Protein AF-A0A378FX93-F1 (afdb_monomer_lite)

Foldseek 3Di:
DEEAECVQVPPDPVSVVVVVVVQVVCVVAAYEYEDQDDDDPDVAWDDPDLRYIYGHPPHDPVNVVVVVVVNVVVVCVVPPDPPPPPPPDDPVRVVVVVCVVVVHDDDPPDDD

pLDDT: mean 70.25, std 14.12, range [38.72, 87.94]

Radius of gyration: 19.19 Å; chains: 1; bounding box: 34×65×36 Å

Organism: Klebsiella pneumoniae (NCBI:txid573)

Secondary structure (DSSP, 8-state):
-EEEETHHHHS-HHHHHHHHHHHHH-TTSPEEEEE---S---SSEEEEETTEEEEETT--HHHHHHHHHHHHHHHHHHSS----------HHHHHHHHHHHTT---------

Structure (mmCIF, N/CA/C/O backbone):
data_AF-A0A378FX93-F1
#
_entry.id   AF-A0A378FX93-F1
#
loop_
_atom_site.group_PDB
_atom_site.id
_atom_site.type_symbol
_atom_site.label_atom_id
_atom_site.label_alt_id
_atom_site.label_comp_id
_atom_site.label_asym_id
_atom_site.label_entity_id
_atom_site.label_seq_id
_atom_site.pdbx_PDB_ins_code
_atom_site.Cartn_x
_atom_site.Cartn_y
_atom_site.Cartn_z
_atom_site.occupancy
_atom_site.B_iso_or_equiv
_atom_site.auth_seq_id
_atom_site.auth_comp_id
_atom_site.auth_asym_id
_atom_site.auth_atom_id
_atom_site.pdbx_PDB_model_num
ATOM 1 N N . MET A 1 1 ? -1.302 6.568 6.774 1.00 75.75 1 MET A N 1
ATOM 2 C CA . MET A 1 1 ? -1.226 5.473 5.783 1.00 75.75 1 MET A CA 1
ATOM 3 C C . MET A 1 1 ? -0.530 6.034 4.559 1.00 75.75 1 MET A C 1
ATOM 5 O O . MET A 1 1 ? -0.767 7.197 4.263 1.00 75.75 1 MET A O 1
ATOM 9 N N . VAL A 1 2 ? 0.340 5.263 3.910 1.00 85.44 2 VAL A N 1
ATOM 10 C CA . VAL A 1 2 ? 1.152 5.717 2.771 1.00 85.44 2 VAL A CA 1
ATOM 11 C C . VAL A 1 2 ? 1.023 4.714 1.630 1.00 85.44 2 VAL A C 1
ATOM 13 O O . VAL A 1 2 ? 1.120 3.508 1.860 1.00 85.44 2 VAL A O 1
ATOM 16 N N . PHE A 1 3 ? 0.812 5.219 0.418 1.00 85.44 3 PHE A N 1
ATOM 17 C CA . PHE A 1 3 ? 0.784 4.429 -0.809 1.00 85.44 3 PHE A CA 1
ATOM 18 C C . PHE A 1 3 ? 2.088 4.630 -1.575 1.00 85.44 3 PHE A C 1
ATOM 20 O O . PHE A 1 3 ? 2.540 5.762 -1.735 1.00 85.44 3 PHE A O 1
ATOM 27 N N . LEU A 1 4 ? 2.682 3.535 -2.032 1.00 85.75 4 LEU A N 1
ATOM 28 C CA . LEU A 1 4 ? 3.941 3.512 -2.762 1.00 85.75 4 LEU A CA 1
ATOM 29 C C . LEU A 1 4 ? 3.732 2.783 -4.086 1.00 85.75 4 LEU A C 1
ATOM 31 O O . LEU A 1 4 ? 3.069 1.746 -4.139 1.00 85.75 4 LEU A O 1
ATOM 35 N N . ASN A 1 5 ? 4.307 3.324 -5.152 1.00 83.31 5 ASN A N 1
ATOM 36 C CA . ASN A 1 5 ? 4.384 2.637 -6.433 1.00 83.31 5 ASN A CA 1
ATOM 37 C C . ASN A 1 5 ? 5.651 1.768 -6.454 1.00 83.31 5 ASN A C 1
ATOM 39 O O . ASN A 1 5 ? 6.641 2.099 -5.800 1.00 83.31 5 ASN A O 1
ATOM 43 N N . GLU A 1 6 ? 5.633 0.668 -7.197 1.00 79.69 6 GLU A N 1
ATOM 44 C CA . GLU A 1 6 ? 6.817 -0.172 -7.393 1.00 79.69 6 GLU A CA 1
ATOM 45 C C . GLU A 1 6 ? 7.994 0.586 -8.000 1.00 79.69 6 GLU A C 1
ATOM 47 O O . GLU A 1 6 ? 9.131 0.295 -7.652 1.00 79.69 6 GLU A O 1
ATOM 52 N N . ASP A 1 7 ? 7.728 1.607 -8.819 1.00 77.06 7 ASP A N 1
ATOM 53 C CA . ASP A 1 7 ? 8.763 2.435 -9.449 1.00 77.06 7 ASP A CA 1
ATOM 54 C C . ASP A 1 7 ? 9.674 3.106 -8.402 1.00 77.06 7 ASP A C 1
ATOM 56 O O . ASP A 1 7 ? 10.847 3.363 -8.660 1.00 77.06 7 ASP A O 1
ATOM 60 N N . CYS A 1 8 ? 9.183 3.299 -7.168 1.00 70.44 8 CYS A N 1
ATOM 61 C CA . CYS A 1 8 ? 9.983 3.784 -6.041 1.00 70.44 8 CYS A CA 1
ATOM 62 C C . CYS A 1 8 ? 11.114 2.821 -5.622 1.00 70.44 8 CYS A C 1
ATOM 64 O O . CYS A 1 8 ? 11.996 3.220 -4.868 1.00 70.44 8 CYS A O 1
ATOM 66 N N . PHE A 1 9 ? 11.088 1.566 -6.080 1.00 70.25 9 PHE A N 1
ATOM 67 C CA . PHE A 1 9 ? 12.061 0.521 -5.752 1.00 70.25 9 PHE A CA 1
ATOM 68 C C . PHE A 1 9 ? 12.928 0.091 -6.941 1.00 70.25 9 PHE A C 1
ATOM 70 O O . PHE A 1 9 ? 13.887 -0.647 -6.736 1.00 70.25 9 PHE A O 1
ATOM 77 N N . VAL A 1 10 ? 12.589 0.505 -8.167 1.00 65.19 10 VAL A N 1
ATOM 78 C CA . VAL A 1 10 ? 13.226 0.006 -9.401 1.00 65.19 10 VAL A CA 1
ATOM 79 C C . VAL A 1 10 ? 14.446 0.836 -9.801 1.00 65.19 10 VAL A C 1
ATOM 81 O O . VAL A 1 10 ? 15.349 0.321 -10.454 1.00 65.19 10 VAL A O 1
ATOM 84 N N . HIS A 1 11 ? 14.486 2.117 -9.433 1.00 62.97 11 HIS A N 1
ATOM 85 C CA . HIS A 1 11 ? 15.446 3.049 -10.024 1.00 62.97 11 HIS A CA 1
ATOM 86 C C . HIS A 1 11 ? 16.791 3.157 -9.301 1.00 62.97 11 HIS A C 1
ATOM 88 O O . HIS A 1 11 ? 17.757 3.559 -9.944 1.00 62.97 11 HIS A O 1
ATOM 94 N N . ASP A 1 12 ? 16.875 2.820 -8.010 1.00 69.06 12 ASP A N 1
ATOM 95 C CA . ASP A 1 12 ? 18.096 3.037 -7.228 1.00 69.06 12 ASP A CA 1
ATOM 96 C C . ASP A 1 12 ? 18.114 2.243 -5.901 1.00 69.06 12 ASP A C 1
ATOM 98 O O . ASP A 1 12 ? 17.122 2.194 -5.161 1.00 69.06 12 ASP A O 1
ATOM 102 N N . ASP A 1 13 ? 19.260 1.631 -5.590 1.00 70.31 13 ASP A N 1
ATOM 103 C CA . ASP A 1 13 ? 19.470 0.834 -4.375 1.00 70.31 13 ASP A CA 1
ATOM 104 C C . ASP A 1 13 ? 19.493 1.705 -3.107 1.00 70.31 13 ASP A C 1
ATOM 106 O O . ASP A 1 13 ? 19.006 1.268 -2.055 1.00 70.31 13 ASP A O 1
ATOM 110 N N . GLU A 1 14 ? 19.975 2.953 -3.189 1.00 75.25 14 GLU A N 1
ATOM 111 C CA . GLU A 1 14 ? 19.947 3.872 -2.042 1.00 75.25 14 GLU A CA 1
ATOM 112 C C . GLU A 1 14 ? 18.513 4.276 -1.694 1.00 75.25 14 GLU A C 1
ATOM 114 O O . GLU A 1 14 ? 18.103 4.227 -0.530 1.00 75.25 14 GLU A O 1
ATOM 119 N N . SER A 1 15 ? 17.707 4.576 -2.712 1.00 75.12 15 SER A N 1
ATOM 120 C CA . SER A 1 15 ? 16.278 4.868 -2.569 1.00 75.12 15 SER A CA 1
ATOM 121 C C . SER A 1 15 ? 15.517 3.714 -1.897 1.00 75.12 15 SER A C 1
ATOM 123 O O . SER A 1 15 ? 14.691 3.937 -1.005 1.00 75.12 15 SER A O 1
ATOM 125 N N . ASN A 1 16 ? 15.849 2.463 -2.230 1.00 78.44 16 ASN A N 1
ATOM 126 C CA . ASN A 1 16 ? 15.295 1.282 -1.561 1.00 78.44 16 ASN A CA 1
ATOM 127 C C . ASN A 1 16 ? 15.718 1.214 -0.080 1.00 78.44 16 ASN A C 1
ATOM 129 O O . ASN A 1 16 ? 14.893 0.925 0.795 1.00 78.44 16 ASN A O 1
ATOM 133 N N . GLY A 1 17 ? 16.983 1.525 0.219 1.00 79.88 17 GLY A N 1
ATOM 134 C CA . GLY A 1 17 ? 17.496 1.642 1.587 1.00 79.88 17 GLY A CA 1
ATOM 135 C C . GLY A 1 17 ? 16.715 2.662 2.419 1.00 79.88 17 GLY A C 1
ATOM 136 O O . GLY A 1 17 ? 16.230 2.337 3.508 1.00 79.88 17 GLY A O 1
ATOM 137 N N . ILE A 1 18 ? 16.502 3.857 1.865 1.00 83.56 18 ILE A N 1
ATOM 138 C CA . ILE A 1 18 ? 15.750 4.946 2.502 1.00 83.56 18 ILE A CA 1
ATOM 139 C C . ILE A 1 18 ? 14.295 4.533 2.748 1.00 83.56 18 ILE A C 1
ATOM 141 O O . ILE A 1 18 ? 13.783 4.697 3.856 1.00 83.56 18 ILE A O 1
ATOM 145 N N . ILE A 1 19 ? 13.618 3.938 1.762 1.00 83.06 19 ILE A N 1
ATOM 146 C CA . ILE A 1 19 ? 12.220 3.513 1.919 1.00 83.06 19 ILE A CA 1
ATOM 147 C C . ILE A 1 19 ? 12.095 2.418 2.983 1.00 83.06 19 ILE A C 1
ATOM 149 O O . ILE A 1 19 ? 11.209 2.487 3.840 1.00 83.06 19 ILE A O 1
ATOM 153 N N . ARG A 1 20 ? 13.001 1.431 3.001 1.00 83.81 20 ARG A N 1
ATOM 154 C CA . ARG A 1 20 ? 13.030 0.411 4.066 1.00 83.81 20 ARG A CA 1
ATOM 155 C C . ARG A 1 20 ? 13.245 1.032 5.439 1.00 83.81 20 ARG A C 1
ATOM 157 O O . ARG A 1 20 ? 12.605 0.602 6.406 1.00 83.81 20 ARG A O 1
ATOM 164 N N . GLN A 1 21 ? 14.116 2.032 5.532 1.00 83.62 21 GLN A N 1
ATOM 165 C CA . GLN A 1 21 ? 14.366 2.759 6.768 1.00 83.62 21 GLN A CA 1
ATOM 166 C C . GLN A 1 21 ? 13.110 3.510 7.223 1.00 83.62 21 GLN A C 1
ATOM 168 O O . GLN A 1 21 ? 12.698 3.344 8.369 1.00 83.62 21 GLN A O 1
ATOM 173 N N . ILE A 1 22 ? 12.429 4.228 6.327 1.00 85.50 22 ILE A N 1
ATOM 174 C CA . ILE A 1 22 ? 11.170 4.933 6.618 1.00 85.50 22 ILE A CA 1
ATOM 175 C C . ILE A 1 22 ? 10.088 3.956 7.098 1.00 85.50 22 ILE A C 1
ATOM 177 O O . ILE A 1 22 ? 9.432 4.218 8.109 1.00 85.50 22 ILE A O 1
ATOM 181 N N . ILE A 1 23 ? 9.925 2.810 6.428 1.00 85.75 23 ILE A N 1
ATOM 182 C CA . ILE A 1 23 ? 8.959 1.773 6.830 1.00 85.75 23 ILE A CA 1
ATOM 183 C C . ILE A 1 23 ? 9.283 1.238 8.230 1.00 85.75 23 ILE A C 1
ATOM 185 O O . ILE A 1 23 ? 8.381 0.988 9.031 1.00 85.75 23 ILE A O 1
ATOM 189 N N . THR A 1 24 ? 10.566 1.062 8.540 1.00 85.25 24 THR A N 1
ATOM 190 C CA . THR A 1 24 ? 11.013 0.519 9.830 1.00 85.25 24 THR A CA 1
ATOM 191 C C . THR A 1 24 ? 10.871 1.541 10.959 1.00 85.25 24 THR A C 1
ATOM 193 O O . THR A 1 24 ? 10.440 1.184 12.052 1.00 85.25 24 THR A O 1
ATOM 196 N N . GLN A 1 25 ? 11.159 2.815 10.692 1.00 87.06 25 GLN A N 1
ATOM 197 C CA . GLN A 1 25 ? 11.030 3.909 11.659 1.00 87.06 25 GLN A CA 1
ATOM 198 C C . GLN A 1 25 ? 9.570 4.271 11.971 1.00 87.06 25 GLN A C 1
ATOM 200 O O . GLN A 1 25 ? 9.298 4.885 12.998 1.00 87.06 25 GLN A O 1
ATOM 205 N N . ASN A 1 26 ? 8.619 3.865 11.121 1.00 84.94 26 ASN A N 1
ATOM 206 C CA . ASN A 1 26 ? 7.200 4.195 11.261 1.00 84.94 26 ASN A CA 1
ATOM 207 C C . ASN A 1 26 ? 6.316 2.940 11.415 1.00 84.94 26 ASN A C 1
ATOM 209 O O . ASN A 1 26 ? 5.477 2.656 10.553 1.00 84.94 26 ASN A O 1
ATOM 213 N N . PRO A 1 27 ? 6.423 2.190 12.530 1.00 83.00 27 PRO A N 1
ATOM 214 C CA . PRO A 1 27 ? 5.642 0.968 12.746 1.00 83.00 27 PRO A CA 1
ATOM 215 C C . PRO A 1 27 ? 4.130 1.216 12.881 1.00 83.00 27 PRO A C 1
ATOM 217 O O . PRO A 1 27 ? 3.332 0.312 12.643 1.00 83.00 27 PRO A O 1
ATOM 220 N N . ALA A 1 28 ? 3.715 2.436 13.242 1.00 81.50 28 ALA A N 1
ATOM 221 C CA . ALA A 1 28 ? 2.306 2.819 13.371 1.00 81.50 28 ALA A CA 1
ATOM 222 C C . ALA A 1 28 ? 1.626 3.152 12.027 1.00 81.50 28 ALA A C 1
ATOM 224 O O . ALA A 1 28 ? 0.393 3.236 11.960 1.00 81.50 28 ALA A O 1
ATOM 225 N N . THR A 1 29 ? 2.413 3.336 10.963 1.00 83.94 29 THR A N 1
ATOM 226 C CA . THR A 1 29 ? 1.940 3.737 9.637 1.00 83.94 29 THR A CA 1
ATOM 227 C C . THR A 1 29 ? 1.857 2.524 8.728 1.00 83.94 29 THR A C 1
ATOM 229 O O . THR A 1 29 ? 2.855 1.857 8.496 1.00 83.94 29 THR A O 1
ATOM 232 N N . LEU A 1 30 ? 0.672 2.249 8.181 1.00 85.38 30 LEU A N 1
ATOM 233 C CA . LEU A 1 30 ? 0.511 1.229 7.147 1.00 85.38 30 LEU A CA 1
ATOM 234 C C . LEU A 1 30 ? 1.066 1.741 5.814 1.00 85.38 30 LEU A C 1
ATOM 236 O O . LEU A 1 30 ? 0.609 2.781 5.327 1.00 85.38 30 LEU A O 1
ATOM 240 N N . PHE A 1 31 ? 1.997 0.987 5.240 1.00 87.94 31 PHE A N 1
ATOM 241 C CA . PHE A 1 31 ? 2.540 1.174 3.900 1.00 87.94 31 PHE A CA 1
ATOM 242 C C . PHE A 1 31 ? 1.918 0.155 2.945 1.00 87.94 31 PHE A C 1
ATOM 244 O O . PHE A 1 31 ? 1.922 -1.044 3.230 1.00 87.94 31 PHE A O 1
ATOM 251 N N . VAL A 1 32 ? 1.389 0.635 1.822 1.00 86.62 32 VAL A N 1
ATOM 252 C CA . VAL A 1 32 ? 0.807 -0.189 0.756 1.00 86.62 32 VAL A CA 1
ATOM 253 C C . VAL A 1 32 ? 1.614 0.022 -0.515 1.00 86.62 32 VAL A C 1
ATOM 255 O O . VAL A 1 32 ? 1.653 1.135 -1.027 1.00 86.62 32 VAL A O 1
ATOM 258 N N . ILE A 1 33 ? 2.261 -1.032 -1.007 1.00 86.12 33 ILE A N 1
ATOM 259 C CA . ILE A 1 33 ? 3.045 -1.017 -2.243 1.00 86.12 33 ILE A CA 1
ATOM 260 C C . ILE A 1 33 ? 2.213 -1.635 -3.362 1.00 86.12 33 ILE A C 1
ATOM 262 O O . ILE A 1 33 ? 1.796 -2.787 -3.248 1.00 86.12 33 ILE A O 1
ATOM 266 N N . PHE A 1 34 ? 2.009 -0.896 -4.449 1.00 85.00 34 PHE A N 1
ATOM 267 C CA . PHE A 1 34 ? 1.376 -1.406 -5.660 1.00 85.00 34 PHE A CA 1
ATOM 268 C C . PHE A 1 34 ? 2.434 -1.893 -6.649 1.00 85.00 34 PHE A C 1
ATOM 270 O O . PHE A 1 34 ? 3.134 -1.078 -7.247 1.00 85.00 34 PHE A O 1
ATOM 277 N N . MET A 1 35 ? 2.527 -3.210 -6.832 1.00 79.50 35 MET A N 1
ATOM 278 C CA . MET A 1 35 ? 3.407 -3.832 -7.825 1.00 79.50 35 MET A CA 1
ATOM 279 C C . MET A 1 35 ? 2.620 -4.371 -9.021 1.00 79.50 35 MET A C 1
ATOM 281 O O . MET A 1 35 ? 1.486 -4.839 -8.879 1.00 79.50 35 MET A O 1
ATOM 285 N N . SER A 1 36 ? 3.226 -4.323 -10.207 1.00 74.94 36 SER A N 1
ATOM 286 C CA . SER A 1 36 ? 2.754 -5.010 -11.412 1.00 74.94 36 SER A CA 1
ATOM 287 C C . SER A 1 36 ? 3.129 -6.485 -11.301 1.00 74.94 36 SER A C 1
ATOM 289 O O . SER A 1 36 ? 4.041 -6.9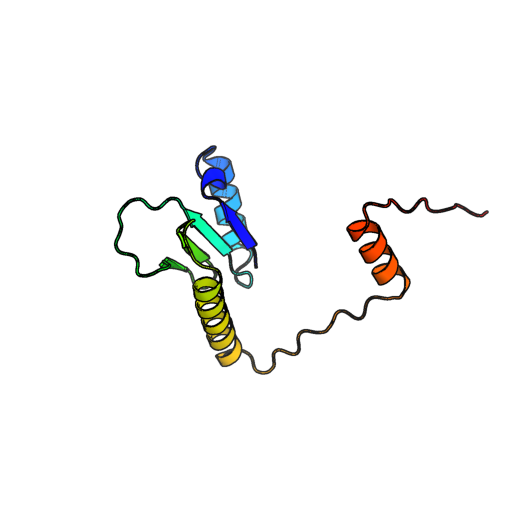76 -11.960 1.00 74.94 36 SER A O 1
ATOM 291 N N . LEU A 1 37 ? 2.455 -7.209 -10.409 1.00 63.53 37 LEU A N 1
ATOM 292 C CA . LEU A 1 37 ? 2.673 -8.643 -10.250 1.00 63.53 37 LEU A CA 1
ATOM 293 C C . LEU A 1 37 ? 2.070 -9.393 -11.442 1.00 63.53 37 LEU A C 1
ATOM 295 O O . LEU A 1 37 ? 0.870 -9.659 -11.486 1.00 63.53 37 LEU A O 1
ATOM 299 N N . ALA A 1 38 ? 2.918 -9.764 -12.397 1.00 54.53 38 ALA A N 1
ATOM 300 C CA . ALA A 1 38 ? 2.582 -10.763 -13.396 1.00 54.53 38 ALA A CA 1
ATOM 301 C C . ALA A 1 38 ? 2.763 -12.157 -12.771 1.00 54.53 38 ALA A C 1
ATOM 303 O O . ALA A 1 38 ? 3.880 -12.617 -12.559 1.00 54.53 38 ALA A O 1
ATOM 304 N N . ASN A 1 39 ? 1.648 -12.840 -12.515 1.00 49.69 39 ASN A N 1
ATOM 305 C CA . ASN A 1 39 ? 1.594 -14.298 -12.385 1.00 49.69 39 ASN A CA 1
ATOM 306 C C . ASN A 1 39 ? 2.076 -14.936 -11.066 1.00 49.69 39 ASN A C 1
ATOM 308 O O . ASN A 1 39 ? 2.786 -15.940 -11.065 1.00 49.69 39 ASN A O 1
ATOM 312 N N . ILE A 1 40 ? 1.622 -14.420 -9.926 1.00 53.72 40 ILE A N 1
ATOM 313 C CA . ILE A 1 40 ? 1.628 -15.191 -8.678 1.00 53.72 40 ILE A CA 1
ATOM 314 C C . ILE A 1 40 ? 0.186 -15.190 -8.184 1.00 53.72 40 ILE A C 1
ATOM 316 O O . ILE A 1 40 ? -0.403 -14.117 -8.066 1.00 53.72 40 ILE A O 1
ATOM 320 N N . HIS A 1 41 ? -0.395 -16.371 -7.968 1.00 51.88 41 HIS A N 1
ATOM 321 C CA . HIS A 1 41 ? -1.754 -16.582 -7.455 1.00 51.88 41 HIS A CA 1
ATOM 322 C C . HIS A 1 41 ? -1.922 -15.994 -6.037 1.00 51.88 41 HIS A C 1
ATOM 324 O O . HIS A 1 41 ? -2.064 -16.717 -5.056 1.00 51.88 41 HIS A O 1
ATOM 330 N N . PHE A 1 42 ? -1.867 -14.671 -5.905 1.00 53.97 42 PHE A N 1
ATOM 331 C CA . PHE A 1 42 ? -2.205 -13.956 -4.687 1.00 53.97 42 PHE A CA 1
ATOM 332 C C . PHE A 1 42 ? -3.649 -13.504 -4.792 1.00 53.97 42 PHE A C 1
ATOM 334 O O . PHE A 1 42 ? -4.015 -12.743 -5.682 1.00 53.97 42 PHE A O 1
ATOM 341 N N . ASP A 1 43 ? -4.459 -13.947 -3.841 1.00 55.69 43 ASP A N 1
ATOM 342 C CA . ASP A 1 43 ? -5.915 -13.809 -3.868 1.00 55.69 43 ASP A CA 1
ATOM 343 C C . ASP A 1 43 ? -6.423 -12.361 -3.678 1.00 55.69 43 ASP A C 1
ATOM 345 O O . ASP A 1 43 ? -7.622 -12.158 -3.545 1.00 55.69 43 ASP A O 1
ATOM 349 N N . ARG A 1 44 ? -5.524 -11.356 -3.633 1.00 66.56 44 ARG A N 1
ATOM 350 C CA . ARG A 1 44 ? -5.748 -9.894 -3.809 1.00 66.56 44 ARG A CA 1
ATOM 351 C C . ARG A 1 44 ? -4.576 -9.057 -3.284 1.00 66.56 44 ARG A C 1
ATOM 353 O O . ARG A 1 44 ? -4.289 -7.996 -3.829 1.00 66.56 44 ARG A O 1
ATOM 360 N N . TYR A 1 45 ? -3.909 -9.510 -2.221 1.00 74.62 45 TYR A N 1
ATOM 361 C CA . TYR A 1 45 ? -2.820 -8.786 -1.556 1.00 74.62 45 TYR A CA 1
ATOM 362 C C . TYR A 1 45 ? -1.910 -9.729 -0.759 1.00 74.62 45 TYR A C 1
ATOM 364 O O . TYR A 1 45 ? -2.332 -10.794 -0.312 1.00 74.62 45 TYR A O 1
ATOM 372 N N . LEU A 1 46 ? -0.669 -9.305 -0.526 1.00 77.06 46 LEU A N 1
ATOM 373 C CA . LEU A 1 46 ? 0.322 -9.990 0.294 1.00 77.06 46 LEU A CA 1
ATOM 374 C C . LEU A 1 46 ? 0.738 -9.098 1.464 1.00 77.06 46 LEU A C 1
ATOM 376 O O . LEU A 1 46 ? 1.299 -8.018 1.290 1.00 77.06 46 LEU A O 1
ATOM 380 N N . ARG A 1 47 ? 0.508 -9.558 2.692 1.00 76.44 47 ARG A N 1
ATOM 381 C CA . ARG A 1 47 ? 0.978 -8.854 3.887 1.00 76.44 47 ARG A CA 1
ATOM 382 C C . ARG A 1 47 ? 2.393 -9.314 4.238 1.00 76.44 47 ARG A C 1
ATOM 384 O O . ARG A 1 47 ? 2.575 -10.443 4.674 1.00 76.44 47 ARG A O 1
ATOM 391 N N . VAL A 1 48 ? 3.376 -8.429 4.090 1.00 79.38 48 VAL A N 1
ATOM 392 C CA . VAL A 1 48 ? 4.793 -8.731 4.373 1.00 79.38 48 VAL A CA 1
ATOM 393 C C . VAL A 1 48 ? 5.141 -8.472 5.837 1.00 79.38 48 VAL A C 1
ATOM 395 O O . VAL A 1 48 ? 5.879 -9.233 6.454 1.00 79.38 48 VAL A O 1
ATOM 398 N N . ARG A 1 49 ? 4.613 -7.384 6.415 1.00 78.69 49 ARG A N 1
ATOM 399 C CA . ARG A 1 49 ? 4.799 -7.024 7.832 1.00 78.69 49 ARG A CA 1
ATOM 400 C C . ARG A 1 49 ? 3.495 -6.509 8.431 1.00 78.69 49 ARG A C 1
ATOM 402 O O . ARG A 1 49 ? 2.505 -6.273 7.738 1.00 78.69 49 ARG A O 1
ATOM 409 N N . LYS A 1 50 ? 3.486 -6.278 9.747 1.00 79.44 50 LYS A N 1
ATOM 410 C CA . LYS A 1 50 ? 2.326 -5.682 10.433 1.00 79.44 50 LYS A CA 1
ATOM 411 C C . LYS A 1 50 ? 1.932 -4.330 9.828 1.00 79.44 50 LYS A C 1
ATOM 413 O O . LYS A 1 50 ? 0.736 -4.065 9.745 1.00 79.44 50 LYS A O 1
ATOM 418 N N . ASN A 1 51 ? 2.917 -3.560 9.368 1.00 82.06 51 ASN A N 1
ATOM 419 C CA . ASN A 1 51 ? 2.793 -2.223 8.798 1.00 82.06 51 ASN A CA 1
ATOM 420 C C . ASN A 1 51 ? 3.159 -2.147 7.297 1.00 82.06 51 ASN A C 1
ATOM 422 O O . ASN A 1 51 ? 3.292 -1.046 6.777 1.00 82.06 51 ASN A O 1
ATOM 426 N N . LEU A 1 52 ? 3.314 -3.283 6.601 1.00 85.62 52 LEU A N 1
ATOM 427 C CA . LEU A 1 52 ? 3.677 -3.331 5.177 1.00 85.62 52 LEU A CA 1
ATOM 428 C C . LEU A 1 52 ? 2.827 -4.350 4.413 1.00 85.62 52 LEU A C 1
ATOM 430 O O . LEU A 1 52 ? 2.819 -5.539 4.748 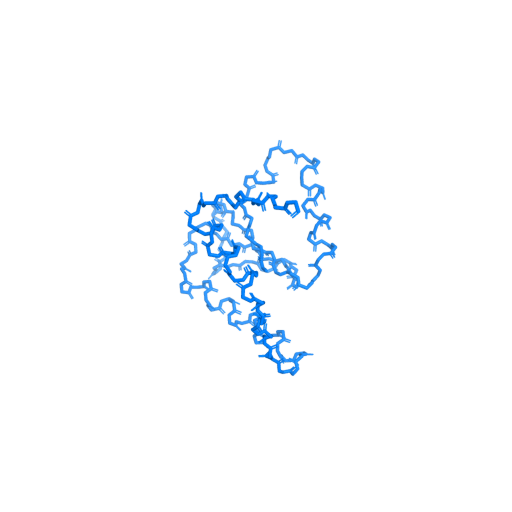1.00 85.62 52 LEU A O 1
ATOM 434 N N . LEU A 1 53 ? 2.163 -3.881 3.363 1.00 85.19 53 LEU A N 1
ATOM 435 C CA . LEU A 1 53 ? 1.316 -4.664 2.475 1.00 85.19 53 LEU A CA 1
ATOM 436 C C . LEU A 1 53 ? 1.724 -4.426 1.022 1.00 85.19 53 LEU A C 1
ATOM 438 O O . LEU A 1 53 ? 2.010 -3.303 0.624 1.00 85.19 53 LEU A O 1
ATOM 442 N N . ILE A 1 54 ? 1.735 -5.494 0.241 1.00 84.00 54 ILE A N 1
ATOM 443 C CA . ILE A 1 54 ? 1.961 -5.494 -1.197 1.00 84.00 54 ILE A CA 1
ATOM 444 C C . ILE A 1 54 ? 0.634 -5.842 -1.864 1.00 84.00 54 ILE A C 1
ATOM 446 O O . ILE A 1 54 ? -0.038 -6.791 -1.467 1.00 84.00 54 ILE A O 1
ATOM 450 N N . SER A 1 55 ? 0.252 -5.080 -2.874 1.00 82.69 55 SER A N 1
ATOM 451 C CA . SER A 1 55 ? -0.959 -5.283 -3.657 1.00 82.69 55 SER A CA 1
ATOM 452 C C . SER A 1 55 ? -0.633 -5.233 -5.141 1.00 82.69 55 SER A C 1
ATOM 454 O O . SER A 1 55 ? 0.333 -4.594 -5.555 1.00 82.69 55 SER A O 1
ATOM 456 N N . SER A 1 56 ? -1.478 -5.868 -5.951 1.00 81.62 56 SER A N 1
ATOM 457 C CA . SER A 1 56 ? -1.468 -5.633 -7.393 1.00 81.62 56 SER A CA 1
ATOM 458 C C . SER A 1 56 ? -1.916 -4.201 -7.708 1.00 81.62 56 SER A C 1
ATOM 460 O O . SER A 1 56 ? -2.786 -3.662 -7.013 1.00 81.62 56 SER A O 1
ATOM 462 N N . LYS A 1 57 ? -1.393 -3.617 -8.796 1.00 80.06 57 LYS A N 1
ATOM 463 C CA . LYS A 1 57 ? -1.928 -2.379 -9.404 1.00 80.06 57 LYS A CA 1
ATOM 464 C C . LYS A 1 57 ? -3.380 -2.525 -9.887 1.00 80.06 57 LYS A C 1
ATOM 466 O O . LYS A 1 57 ? -4.065 -1.524 -10.050 1.00 80.06 57 LYS A O 1
ATOM 471 N N . SER A 1 58 ? -3.861 -3.754 -10.085 1.00 79.31 58 SER A N 1
ATOM 472 C CA . SER A 1 58 ? -5.233 -4.055 -10.521 1.00 79.31 58 SER A CA 1
ATOM 473 C C . SER A 1 58 ? -6.253 -4.202 -9.383 1.00 79.31 58 SER A C 1
ATOM 475 O O . SER A 1 58 ? -7.384 -4.619 -9.634 1.00 79.31 58 SER A O 1
ATOM 477 N N . ILE A 1 59 ? -5.881 -3.902 -8.132 1.00 79.62 59 ILE A N 1
ATOM 478 C CA . ILE A 1 59 ? -6.802 -4.029 -6.999 1.00 79.62 59 ILE A CA 1
ATOM 479 C C . ILE A 1 59 ? -8.021 -3.115 -7.165 1.00 79.62 59 ILE A C 1
ATOM 481 O O . ILE A 1 59 ? -7.901 -1.936 -7.502 1.00 79.62 59 ILE A O 1
ATOM 485 N N . THR A 1 60 ? -9.213 -3.654 -6.907 1.00 81.38 60 THR A N 1
ATOM 486 C CA . THR A 1 60 ? -10.432 -2.844 -6.937 1.00 81.38 60 THR A CA 1
ATOM 487 C C . THR A 1 60 ? -10.572 -2.028 -5.645 1.00 81.38 60 THR A C 1
ATOM 489 O O . THR A 1 60 ? -10.161 -2.492 -4.578 1.00 81.38 60 THR A O 1
ATOM 492 N N . PRO A 1 61 ? -11.211 -0.843 -5.680 1.00 77.50 61 PRO A N 1
ATOM 493 C CA . PRO A 1 61 ? -11.457 -0.053 -4.470 1.00 77.50 61 PRO A CA 1
ATOM 494 C C . PRO A 1 61 ? -12.207 -0.835 -3.381 1.00 77.50 61 PRO A C 1
ATOM 496 O O . PRO A 1 61 ? -11.887 -0.716 -2.205 1.00 77.50 61 PRO A O 1
ATOM 499 N N . LYS A 1 62 ? -13.141 -1.709 -3.782 1.00 79.62 62 LYS A N 1
ATOM 500 C CA . LYS A 1 62 ? -13.904 -2.569 -2.863 1.00 79.62 62 LYS A CA 1
ATOM 501 C C . LYS A 1 62 ? -13.002 -3.528 -2.086 1.00 79.62 62 LYS A C 1
ATOM 503 O O . LYS A 1 62 ? -13.217 -3.763 -0.902 1.00 79.62 62 LYS A O 1
ATOM 508 N N . ASP A 1 63 ? -11.987 -4.071 -2.746 1.00 78.25 63 ASP A N 1
ATOM 509 C CA . ASP A 1 63 ? -11.046 -4.997 -2.118 1.00 78.25 63 ASP A CA 1
ATOM 510 C C . ASP A 1 63 ? -10.099 -4.261 -1.178 1.00 78.25 63 ASP A C 1
ATOM 512 O O . ASP A 1 63 ? -9.791 -4.754 -0.091 1.00 78.25 63 ASP A O 1
ATOM 516 N N . LEU A 1 64 ? -9.696 -3.047 -1.559 1.00 79.12 64 LEU A N 1
ATOM 517 C CA . LEU A 1 64 ? -8.925 -2.167 -0.694 1.00 79.12 64 LEU A CA 1
ATOM 518 C C . LEU A 1 64 ? -9.707 -1.810 0.578 1.00 79.12 64 LEU A C 1
ATOM 520 O O . LEU A 1 64 ? -9.145 -1.887 1.670 1.00 79.12 64 LEU A O 1
ATOM 524 N N . ASP A 1 65 ? -11.000 -1.503 0.464 1.00 81.44 65 ASP A N 1
ATOM 525 C CA . ASP A 1 65 ? -11.860 -1.226 1.618 1.00 81.44 65 ASP A CA 1
ATOM 526 C C . ASP A 1 65 ? -11.923 -2.418 2.579 1.00 81.44 65 ASP A C 1
ATOM 528 O O . ASP A 1 65 ? -11.766 -2.250 3.789 1.00 81.44 65 ASP A O 1
ATOM 532 N N . VAL A 1 66 ? -12.072 -3.642 2.062 1.00 81.38 66 VAL A N 1
ATOM 533 C CA . VAL A 1 66 ? -12.069 -4.862 2.888 1.00 81.38 66 VAL A CA 1
ATOM 534 C C . VAL A 1 66 ? -10.743 -5.021 3.638 1.00 81.38 66 VAL A C 1
ATOM 536 O O . VAL A 1 66 ? -10.740 -5.305 4.840 1.00 81.38 66 VAL A O 1
ATOM 539 N N . ILE A 1 67 ? -9.614 -4.790 2.964 1.00 79.31 67 ILE A N 1
ATOM 540 C CA . ILE A 1 67 ? -8.276 -4.842 3.570 1.00 79.31 67 ILE A CA 1
ATOM 541 C C . ILE A 1 67 ? -8.140 -3.797 4.680 1.00 79.31 67 ILE A C 1
ATOM 543 O O . ILE A 1 67 ? -7.649 -4.106 5.770 1.00 79.31 67 ILE A O 1
ATOM 547 N N . LEU A 1 68 ? -8.589 -2.568 4.423 1.00 78.25 68 LEU A N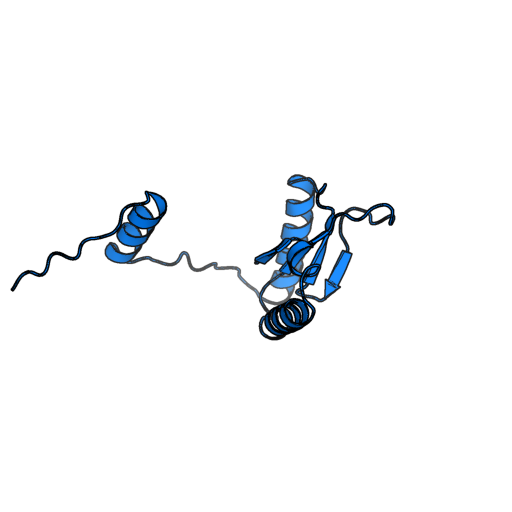 1
ATOM 548 C CA . LEU A 1 68 ? -8.518 -1.458 5.369 1.00 78.25 68 LEU A CA 1
ATOM 549 C C . LEU A 1 68 ? -9.387 -1.698 6.594 1.00 78.25 68 LEU A C 1
ATOM 551 O O . LEU A 1 68 ? -8.919 -1.524 7.719 1.00 78.25 68 LEU A O 1
ATOM 555 N N . VAL A 1 69 ? -10.621 -2.156 6.395 1.00 81.12 69 VAL A N 1
ATOM 556 C CA . VAL A 1 69 ? -11.527 -2.526 7.484 1.00 81.12 69 VAL A CA 1
ATOM 557 C C . VAL A 1 69 ? -10.899 -3.623 8.337 1.00 81.12 69 VAL A C 1
ATOM 559 O O . VAL A 1 69 ? -10.936 -3.538 9.564 1.00 81.12 69 VAL A O 1
ATOM 562 N N . ASN A 1 70 ? -10.273 -4.626 7.718 1.00 76.88 70 ASN A N 1
ATOM 563 C CA . ASN A 1 70 ? -9.629 -5.711 8.449 1.00 76.88 70 ASN A CA 1
ATOM 564 C C . ASN A 1 70 ? -8.386 -5.233 9.224 1.00 76.88 70 ASN A C 1
ATOM 566 O O . ASN A 1 70 ? -8.182 -5.611 10.379 1.00 76.88 70 ASN A O 1
ATOM 570 N N . TYR A 1 71 ? -7.589 -4.335 8.636 1.00 75.12 71 TYR A N 1
ATOM 571 C CA . TYR A 1 71 ? -6.459 -3.697 9.314 1.00 75.12 71 TYR A CA 1
ATOM 572 C C . TYR A 1 71 ? -6.906 -2.850 10.513 1.00 75.12 71 TYR A C 1
ATOM 574 O O . TYR A 1 71 ? -6.328 -2.954 11.596 1.00 75.12 71 TYR A O 1
ATOM 582 N N . LEU A 1 72 ? -7.955 -2.040 10.341 1.00 72.44 72 LEU A N 1
ATOM 583 C CA . LEU A 1 72 ? -8.519 -1.209 11.402 1.00 72.44 72 LEU A CA 1
ATOM 584 C C . LEU A 1 72 ? -9.103 -2.065 12.523 1.00 72.44 72 LEU A C 1
ATOM 586 O O . LEU A 1 72 ? -8.803 -1.808 13.683 1.00 72.44 72 LEU A O 1
ATOM 590 N N . LYS A 1 73 ? -9.859 -3.122 12.201 1.00 70.38 73 LYS A N 1
ATOM 591 C CA . LYS A 1 73 ? -10.366 -4.082 13.194 1.00 70.38 73 LYS A CA 1
ATOM 592 C C . LYS A 1 73 ? -9.228 -4.695 14.006 1.00 70.38 73 LYS A C 1
ATOM 594 O O . LYS A 1 73 ? -9.277 -4.649 15.229 1.00 70.38 73 LYS A O 1
ATOM 599 N N . TYR A 1 74 ? -8.173 -5.171 13.343 1.00 65.19 74 TYR A N 1
ATOM 600 C CA . TYR A 1 74 ? -7.007 -5.749 14.014 1.00 65.19 74 TYR A CA 1
ATOM 601 C C . TYR A 1 74 ? -6.286 -4.739 14.923 1.00 65.19 74 TYR A C 1
ATOM 603 O O . TYR A 1 74 ? -5.856 -5.088 16.019 1.00 65.19 74 TYR A O 1
ATOM 611 N N . LYS A 1 75 ? -6.182 -3.470 14.503 1.00 62.69 75 LYS A N 1
ATOM 612 C CA . LYS A 1 75 ? -5.605 -2.399 15.331 1.00 62.69 75 LYS A CA 1
ATOM 613 C C . LYS A 1 75 ? -6.508 -2.042 16.524 1.00 62.69 75 LYS A C 1
ATOM 615 O O . LYS A 1 75 ? -6.002 -1.804 17.620 1.00 62.69 75 LYS A O 1
ATOM 620 N N . ASN A 1 76 ? -7.826 -2.064 16.331 1.00 53.75 76 ASN A N 1
ATOM 621 C CA . ASN A 1 76 ? -8.831 -1.731 17.345 1.00 53.75 76 ASN A CA 1
ATOM 622 C C . ASN A 1 76 ? -9.041 -2.827 18.390 1.00 53.75 76 ASN A C 1
ATOM 624 O O . ASN A 1 76 ? -9.445 -2.524 19.506 1.00 53.75 76 ASN A O 1
ATOM 628 N N . THR A 1 77 ? -8.723 -4.088 18.087 1.00 50.94 77 THR A N 1
ATOM 629 C CA . THR A 1 77 ? -8.677 -5.135 19.120 1.00 50.94 77 THR A CA 1
ATOM 630 C C . THR A 1 77 ? -7.535 -4.892 20.119 1.00 50.94 77 THR A C 1
ATOM 632 O O . THR A 1 77 ? -7.626 -5.329 21.260 1.00 50.94 77 THR A O 1
ATOM 635 N N . SER A 1 78 ? -6.485 -4.153 19.731 1.00 49.56 78 SER A N 1
ATOM 636 C CA . SER A 1 78 ? -5.366 -3.780 20.616 1.00 49.56 78 SER A CA 1
ATOM 637 C C . SER A 1 78 ? -5.441 -2.372 21.217 1.00 49.56 78 SER A C 1
ATOM 639 O O . SER A 1 78 ? -4.661 -2.063 22.112 1.00 49.56 78 SER A O 1
ATOM 641 N N . VAL A 1 79 ? -6.347 -1.510 20.754 1.00 44.34 79 VAL A N 1
ATOM 642 C CA . VAL A 1 79 ? -6.525 -0.160 21.305 1.00 44.34 79 VAL A CA 1
ATOM 643 C C . VAL A 1 79 ? -8.012 0.153 21.287 1.00 44.34 79 VAL A C 1
ATOM 645 O O . VAL A 1 79 ? -8.593 0.390 20.228 1.00 44.34 79 VAL A O 1
ATOM 648 N N . GLY A 1 80 ? -8.629 0.121 22.469 1.00 43.66 80 GLY A N 1
ATOM 649 C CA . GLY A 1 80 ? -9.975 0.639 22.653 1.00 43.66 80 GLY A CA 1
ATOM 650 C C . GLY A 1 80 ? -10.077 2.057 22.090 1.00 43.66 80 GLY A C 1
ATOM 651 O O . GLY A 1 80 ? -9.174 2.867 22.269 1.00 43.66 80 GLY A O 1
ATOM 652 N N . GLN A 1 81 ? -11.200 2.337 21.428 1.00 42.16 81 GLN A N 1
ATOM 653 C CA . GLN A 1 81 ? -11.636 3.684 21.062 1.00 42.16 81 GLN A CA 1
ATOM 654 C C . GLN A 1 81 ? -10.771 4.387 19.990 1.00 42.16 81 GLN A C 1
ATOM 656 O O . GLN A 1 81 ? -9.881 5.184 20.274 1.00 42.16 81 GLN A O 1
ATOM 661 N N . LEU A 1 82 ? -11.122 4.204 18.709 1.00 44.03 82 LEU A N 1
ATOM 662 C CA . LEU A 1 82 ? -10.835 5.218 17.685 1.00 44.03 82 LEU A CA 1
ATOM 663 C C . LEU A 1 82 ? -11.741 6.433 17.917 1.00 44.03 82 LEU A C 1
ATOM 665 O O . LEU A 1 82 ? -12.679 6.687 17.168 1.00 44.03 82 LEU A O 1
ATOM 669 N N . THR A 1 83 ? -11.440 7.224 18.940 1.00 41.50 83 THR A N 1
ATOM 670 C CA . THR A 1 83 ? -11.654 8.665 18.835 1.00 41.50 83 THR A CA 1
ATOM 671 C C . THR A 1 83 ? -10.530 9.168 17.942 1.00 41.50 83 THR A C 1
ATOM 673 O O . THR A 1 83 ? -9.446 9.478 18.427 1.00 41.50 83 THR A O 1
ATOM 676 N N . LEU A 1 84 ? -10.739 9.179 16.622 1.00 48.34 84 LEU A N 1
ATOM 677 C CA . LEU A 1 84 ? -9.980 10.098 15.775 1.00 48.34 84 LEU A CA 1
ATOM 678 C C . LEU A 1 84 ? -10.282 11.485 16.351 1.00 48.34 84 LEU A C 1
ATOM 680 O O . LEU A 1 84 ? -11.448 11.885 16.288 1.00 48.34 84 LEU A O 1
ATOM 684 N N . PRO A 1 85 ? -9.323 12.206 16.961 1.00 41.69 85 PRO A N 1
ATOM 685 C CA . PRO A 1 85 ? -9.583 13.593 17.272 1.00 41.69 85 PRO A CA 1
ATOM 686 C C . PRO A 1 85 ? -9.775 14.251 15.909 1.00 41.69 85 PRO A C 1
ATOM 688 O O . PRO A 1 85 ? -8.844 14.329 15.107 1.00 41.69 85 PRO A O 1
ATOM 691 N N . THR A 1 86 ? -11.006 14.650 15.594 1.00 41.56 86 THR A N 1
ATOM 692 C CA . THR A 1 86 ? -11.233 15.678 14.586 1.00 41.56 86 THR A CA 1
ATOM 693 C C . THR A 1 86 ? -10.328 16.820 15.003 1.00 41.56 86 THR A C 1
ATOM 695 O O . THR A 1 86 ? -10.576 17.432 16.041 1.00 41.56 86 THR A O 1
ATOM 698 N N . LEU A 1 87 ? -9.219 17.012 14.285 1.00 46.81 87 LEU A N 1
ATOM 699 C CA . LEU A 1 87 ? -8.299 18.111 14.533 1.00 46.81 87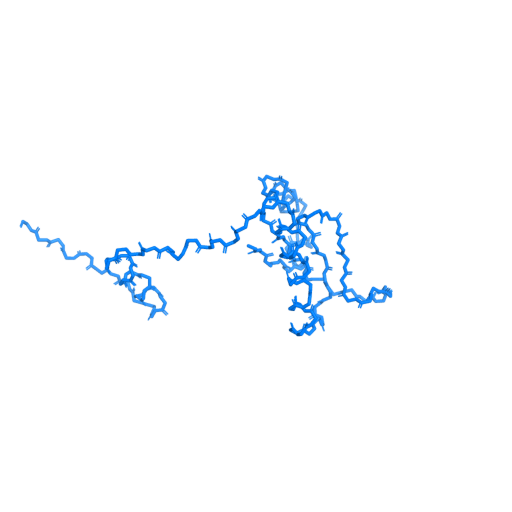 LEU A CA 1
ATOM 700 C C . LEU A 1 87 ? -9.157 19.374 14.547 1.00 46.81 87 LEU A C 1
ATOM 702 O O . LEU A 1 87 ? -9.711 19.757 13.516 1.00 46.81 87 LEU A O 1
ATOM 706 N N . SER A 1 88 ? -9.353 19.965 15.724 1.00 54.47 88 SER A N 1
ATOM 707 C CA . SER A 1 88 ? -10.062 21.229 15.844 1.00 54.47 88 SER A CA 1
ATOM 708 C C . SER A 1 88 ? -9.112 22.292 15.320 1.00 54.47 88 SER A C 1
ATOM 710 O O . SER A 1 88 ? -8.294 22.830 16.062 1.00 54.47 88 SER A O 1
ATOM 712 N N . LEU A 1 89 ? -9.157 22.519 14.012 1.00 51.94 89 LEU A N 1
ATOM 713 C CA . LEU A 1 89 ? -8.383 23.574 13.387 1.00 51.94 89 LEU A CA 1
ATOM 714 C C . LEU A 1 89 ? -8.909 24.909 13.909 1.00 51.94 89 LEU A C 1
ATOM 716 O O . LEU A 1 89 ? -10.115 25.173 13.894 1.00 51.94 89 LEU A O 1
ATOM 720 N N . SER A 1 90 ? -8.002 25.773 14.347 1.00 63.97 90 SER A N 1
ATOM 721 C CA . SER A 1 90 ? -8.336 27.176 14.550 1.00 63.97 90 SER A CA 1
ATOM 722 C C . SER A 1 90 ? -8.867 27.770 13.242 1.00 63.97 90 SER A C 1
ATOM 724 O O . SER A 1 90 ? -8.568 27.301 12.138 1.00 63.97 90 SER A O 1
ATOM 726 N N . LYS A 1 91 ? -9.646 28.852 13.340 1.00 65.19 91 LYS A N 1
ATOM 727 C CA . LYS A 1 91 ? -10.218 29.515 12.157 1.00 65.19 91 LYS A CA 1
ATOM 728 C C . LYS A 1 91 ? -9.140 29.909 11.134 1.00 65.19 91 LYS A C 1
ATOM 730 O O . LYS A 1 91 ? -9.374 29.851 9.931 1.00 65.19 91 LYS A O 1
ATOM 735 N N . THR A 1 92 ? -7.941 30.235 11.614 1.00 71.31 92 THR A N 1
ATOM 736 C CA . THR A 1 92 ? -6.773 30.545 10.786 1.00 71.31 92 THR A CA 1
ATOM 737 C C . THR A 1 92 ? -6.227 29.313 10.065 1.00 71.31 92 THR A C 1
ATOM 739 O O . THR A 1 92 ? -5.992 29.380 8.862 1.00 71.31 92 THR A O 1
ATOM 742 N N . GLU A 1 93 ? -6.061 28.187 10.758 1.00 72.38 93 GLU A N 1
ATOM 743 C CA . GLU A 1 93 ? -5.561 26.942 10.157 1.00 72.38 93 GLU A CA 1
ATOM 744 C C . GLU A 1 93 ? -6.552 26.370 9.143 1.00 72.38 93 GLU A C 1
ATOM 746 O O . GLU A 1 93 ? -6.149 25.972 8.054 1.00 72.38 93 GLU A O 1
ATOM 751 N N . SER A 1 94 ? -7.854 26.406 9.449 1.00 73.94 94 SER A N 1
ATOM 752 C CA . SER A 1 94 ? -8.897 25.989 8.508 1.00 73.94 94 SER A CA 1
ATOM 753 C C . SER A 1 94 ? -8.879 26.844 7.238 1.00 73.94 94 SER A C 1
ATOM 755 O O . SER A 1 94 ? -8.970 26.306 6.137 1.00 73.94 94 SER A O 1
ATOM 757 N N . ASN A 1 95 ? -8.711 28.164 7.367 1.00 70.69 95 ASN A N 1
ATOM 758 C CA . ASN A 1 95 ? -8.602 29.057 6.213 1.00 70.69 95 ASN A CA 1
ATOM 759 C C . ASN A 1 95 ? -7.325 28.790 5.407 1.00 70.69 95 ASN A C 1
ATOM 761 O O . ASN A 1 95 ? -7.376 28.756 4.181 1.00 70.69 95 ASN A O 1
ATOM 765 N N . MET A 1 96 ? -6.185 28.573 6.072 1.00 79.00 96 MET A N 1
ATOM 766 C CA . MET A 1 96 ? -4.933 28.205 5.402 1.00 79.00 96 MET A CA 1
ATOM 767 C C . MET A 1 96 ? -5.093 26.928 4.589 1.00 79.00 96 MET A C 1
ATOM 769 O O . MET A 1 96 ? -4.704 26.894 3.425 1.00 79.00 96 MET A O 1
ATOM 773 N N . LEU A 1 97 ? -5.709 25.907 5.181 1.00 70.31 97 LEU A N 1
ATOM 774 C CA . LEU A 1 97 ? -5.914 24.618 4.538 1.00 70.31 97 LEU A CA 1
ATOM 775 C C . LEU A 1 97 ? -6.880 24.739 3.352 1.00 70.31 97 LEU A C 1
ATOM 777 O O . LEU A 1 97 ? -6.604 24.199 2.286 1.00 70.31 97 LEU A O 1
ATOM 781 N N . GLN A 1 98 ? -7.957 25.520 3.491 1.00 74.94 98 GLN A N 1
ATOM 782 C CA . GLN A 1 98 ? -8.867 25.836 2.385 1.00 74.94 98 GLN A CA 1
ATOM 783 C C . GLN A 1 98 ? -8.170 26.585 1.248 1.00 74.94 98 GLN A C 1
ATOM 785 O O . GLN A 1 98 ? -8.362 26.236 0.088 1.00 74.94 98 GLN A O 1
ATOM 790 N N . MET A 1 99 ? -7.334 27.578 1.556 1.00 77.00 99 MET A N 1
ATOM 791 C CA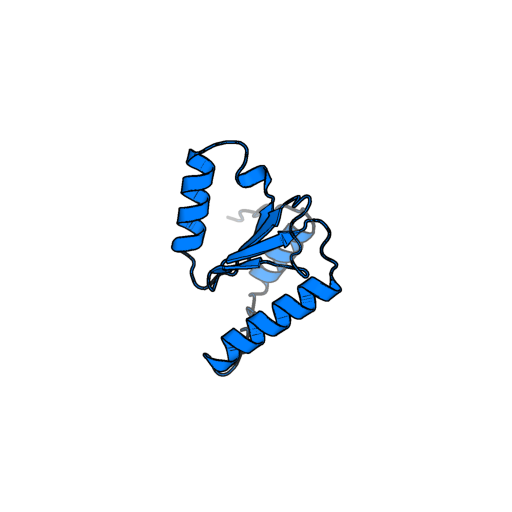 . MET A 1 99 ? -6.574 28.305 0.535 1.00 77.00 99 MET A CA 1
ATOM 792 C C . MET A 1 99 ? -5.563 27.405 -0.165 1.00 77.00 99 MET A C 1
ATOM 794 O O . MET A 1 99 ? -5.422 27.493 -1.380 1.00 77.00 99 MET A O 1
ATOM 798 N N . TRP A 1 100 ? -4.924 26.496 0.572 1.00 69.38 100 TRP A N 1
ATOM 799 C CA . TRP A 1 100 ? -3.995 25.528 0.003 1.00 69.38 100 TRP A CA 1
ATOM 800 C C . TRP A 1 100 ? -4.705 24.540 -0.931 1.00 69.38 100 TRP A C 1
ATOM 802 O O . TRP A 1 100 ? -4.263 24.337 -2.058 1.00 69.38 100 TRP A O 1
ATOM 812 N N . MET A 1 101 ? -5.862 24.010 -0.517 1.00 74.81 101 MET A N 1
ATOM 813 C CA . MET A 1 101 ? -6.710 23.156 -1.362 1.00 74.81 101 MET A CA 1
ATOM 814 C C . MET A 1 101 ? -7.271 23.899 -2.584 1.00 74.81 101 MET A C 1
ATOM 816 O O . MET A 1 101 ? -7.491 23.284 -3.623 1.00 74.81 101 MET A O 1
ATOM 820 N N . ALA A 1 102 ? -7.472 25.214 -2.480 1.00 76.00 102 ALA A N 1
ATOM 821 C CA . ALA A 1 102 ? -7.901 26.078 -3.578 1.00 76.00 102 ALA A CA 1
ATOM 822 C C . ALA A 1 102 ? -6.737 26.618 -4.438 1.00 76.00 102 ALA A C 1
ATOM 824 O O . ALA A 1 102 ? -6.976 27.401 -5.355 1.00 76.00 102 ALA A O 1
ATOM 825 N N . GLY A 1 103 ? -5.483 26.241 -4.152 1.00 70.94 103 GLY A N 1
ATOM 826 C CA . GLY A 1 103 ? -4.303 26.666 -4.915 1.00 70.94 103 GLY A CA 1
ATOM 827 C C . GLY A 1 103 ? -3.886 28.132 -4.723 1.00 70.94 103 GLY A C 1
ATOM 828 O O . GLY A 1 103 ? -3.143 28.671 -5.541 1.00 70.94 103 GLY A O 1
ATOM 829 N N . MET A 1 104 ? -4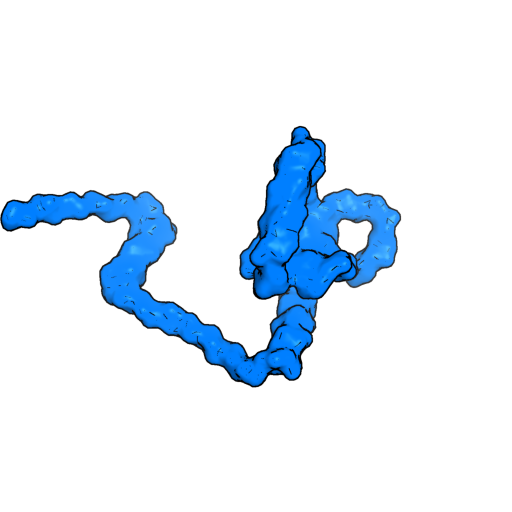.342 28.799 -3.659 1.00 57.78 104 MET A N 1
ATOM 830 C CA . MET A 1 104 ? -4.043 30.207 -3.375 1.00 57.78 104 MET A CA 1
ATOM 831 C C . MET A 1 104 ? -2.960 30.359 -2.295 1.00 57.78 104 MET A C 1
ATOM 833 O O . MET A 1 104 ? -3.035 29.757 -1.224 1.00 57.78 104 MET A O 1
ATOM 837 N N . VAL A 1 105 ? -1.964 31.220 -2.539 1.00 58.88 105 VAL A N 1
ATOM 838 C CA . VAL A 1 105 ? -0.925 31.577 -1.555 1.00 58.88 105 VAL A CA 1
ATOM 839 C C . VAL A 1 105 ? -1.357 32.808 -0.757 1.00 58.88 105 VAL A C 1
ATOM 841 O O . VAL A 1 105 ? -1.590 33.881 -1.313 1.00 58.88 105 VAL A O 1
ATOM 844 N N . LEU A 1 106 ? -1.399 32.677 0.570 1.00 54.66 106 LEU A N 1
ATOM 845 C CA . LEU A 1 106 ? -1.586 33.799 1.490 1.00 54.66 106 LEU A CA 1
ATOM 846 C C . LEU A 1 106 ? -0.422 34.794 1.390 1.00 54.66 106 LEU A C 1
ATOM 848 O O . LEU A 1 106 ? 0.660 34.557 1.932 1.00 54.66 106 LEU A O 1
ATOM 852 N N . ARG A 1 107 ? -0.655 35.969 0.798 1.00 50.28 107 ARG A N 1
ATOM 853 C CA . ARG A 1 107 ? 0.186 37.141 1.072 1.00 50.28 107 ARG A CA 1
ATOM 854 C C . ARG A 1 107 ? -0.139 37.646 2.476 1.00 50.28 107 ARG A C 1
ATOM 856 O O . ARG A 1 107 ? -1.186 38.248 2.697 1.00 50.28 107 ARG A O 1
ATOM 863 N N . LYS A 1 108 ? 0.766 37.421 3.434 1.00 50.09 108 LYS A N 1
ATOM 864 C CA . LYS A 1 108 ? 0.719 38.117 4.725 1.00 50.09 108 LYS A CA 1
ATOM 865 C C . LYS A 1 108 ? 0.907 39.613 4.465 1.00 50.09 108 LYS A C 1
ATOM 867 O O . LYS A 1 108 ? 2.006 40.054 4.139 1.00 50.09 108 LYS A O 1
ATOM 872 N N . SER A 1 109 ? -0.169 40.386 4.592 1.00 44.09 109 SER A N 1
ATOM 873 C CA . SER A 1 109 ? -0.090 41.842 4.661 1.00 44.09 109 SER A CA 1
ATOM 874 C C . SER A 1 109 ? 0.598 42.209 5.973 1.00 44.09 109 SER A C 1
ATOM 876 O O . SER A 1 109 ? -0.022 42.174 7.032 1.00 44.09 109 SER A O 1
ATOM 878 N N . GLN A 1 110 ? 1.883 42.549 5.895 1.00 45.91 110 GLN A N 1
ATOM 879 C CA . GLN A 1 110 ? 2.565 43.341 6.914 1.00 45.91 110 GLN A CA 1
ATOM 880 C C . GLN A 1 110 ? 1.739 44.615 7.137 1.00 45.91 110 GLN A C 1
ATOM 882 O O . GLN A 1 110 ? 1.548 45.401 6.206 1.00 45.91 110 GLN A O 1
ATOM 887 N N . ARG A 1 111 ? 1.211 44.817 8.343 1.00 42.22 111 ARG A N 1
ATOM 888 C CA . ARG A 1 111 ? 0.829 46.149 8.811 1.00 42.22 111 ARG A CA 1
ATOM 889 C C . ARG A 1 111 ? 1.708 46.476 10.009 1.00 42.22 111 ARG A C 1
ATOM 891 O O . ARG A 1 111 ? 1.823 45.663 10.921 1.00 42.22 111 ARG A O 1
ATOM 898 N N . LYS A 1 112 ? 2.369 47.624 9.851 1.00 38.72 112 LYS A N 1
ATOM 899 C CA . LYS A 1 112 ? 3.166 48.371 10.822 1.00 38.72 112 LYS A CA 1
ATOM 900 C C . LYS A 1 112 ? 2.458 48.519 12.159 1.00 38.72 112 LYS A C 1
ATOM 902 O O . LYS A 1 112 ? 1.211 48.633 12.127 1.00 38.72 112 LYS A O 1
#

Sequence (112 aa):
MVFLNEDCFVHDDESNGIIRQIITQNPATLFVIFMSLANIHFDRYLRVRKNLLISSKSITPKDLDVILVNYLKYKNTSVGQLTLPTLSLSKTESNMLQMWMAGMVLRKSQRK